Protein AF-A0A6J7C9V5-F1 (afdb_monomer_lite)

Structure (mmCIF, N/CA/C/O backbone):
data_AF-A0A6J7C9V5-F1
#
_entry.id   AF-A0A6J7C9V5-F1
#
loop_
_atom_site.group_PDB
_atom_site.id
_atom_site.type_symbol
_atom_site.label_atom_id
_atom_site.label_alt_id
_atom_site.label_comp_id
_atom_site.label_asym_id
_atom_site.label_entity_id
_atom_site.label_seq_id
_atom_site.pdbx_PDB_ins_code
_atom_site.Cartn_x
_atom_site.Cartn_y
_atom_site.Cartn_z
_atom_site.occupancy
_atom_site.B_iso_or_equiv
_atom_site.auth_seq_id
_atom_site.auth_comp_id
_atom_site.auth_asym_id
_atom_site.auth_atom_id
_atom_site.pdbx_PDB_model_num
ATOM 1 N N . MET A 1 1 ? -11.047 -28.357 -34.715 1.00 38.41 1 MET A N 1
ATOM 2 C CA . MET A 1 1 ? -9.940 -27.721 -33.973 1.00 38.41 1 MET A CA 1
ATOM 3 C C . MET A 1 1 ? -10.445 -26.381 -33.475 1.00 38.41 1 MET A C 1
ATOM 5 O O . MET A 1 1 ? -10.650 -25.487 -34.283 1.00 38.41 1 MET A O 1
ATOM 9 N N . ILE A 1 2 ? -10.768 -26.278 -32.188 1.00 45.88 2 ILE A N 1
ATOM 10 C CA . ILE A 1 2 ? -11.137 -24.998 -31.579 1.00 45.88 2 ILE A CA 1
ATOM 11 C C . ILE A 1 2 ? -9.817 -24.310 -31.252 1.00 45.88 2 ILE A C 1
ATOM 13 O O . ILE A 1 2 ? -9.078 -24.767 -30.386 1.00 45.88 2 ILE A O 1
ATOM 17 N N . ALA A 1 3 ? -9.485 -23.271 -32.013 1.00 47.81 3 ALA A N 1
ATOM 18 C CA . ALA A 1 3 ? -8.406 -22.371 -31.651 1.00 47.81 3 ALA A CA 1
ATOM 19 C C . ALA A 1 3 ? -8.832 -21.655 -30.365 1.00 47.81 3 ALA A C 1
ATOM 21 O O . ALA A 1 3 ? -9.741 -20.823 -30.398 1.00 47.81 3 ALA A O 1
ATOM 22 N N . LEU A 1 4 ? -8.203 -22.002 -29.239 1.00 52.16 4 LEU A N 1
ATOM 23 C CA . LEU A 1 4 ? -8.182 -21.126 -28.076 1.00 52.16 4 LEU A CA 1
ATOM 24 C C . LEU A 1 4 ? -7.553 -19.817 -28.546 1.00 52.16 4 LEU A C 1
ATOM 26 O O . LEU A 1 4 ? -6.349 -19.737 -28.783 1.00 52.16 4 LEU A O 1
ATOM 30 N N . ARG A 1 5 ? -8.389 -18.800 -28.751 1.00 58.66 5 ARG A N 1
ATOM 31 C CA . ARG A 1 5 ? -7.902 -17.427 -28.776 1.00 58.66 5 ARG A CA 1
ATOM 32 C C . ARG A 1 5 ? -7.282 -17.205 -27.396 1.00 58.66 5 ARG A C 1
ATOM 34 O O . ARG A 1 5 ? -7.982 -17.486 -26.423 1.00 58.66 5 ARG A O 1
ATOM 41 N N . PRO A 1 6 ? -6.022 -16.761 -27.272 1.00 52.72 6 PRO A N 1
ATOM 42 C CA . PRO A 1 6 ? -5.591 -16.232 -25.993 1.00 52.72 6 PRO A CA 1
ATOM 43 C C . PRO A 1 6 ? -6.568 -15.104 -25.666 1.00 52.72 6 PRO A C 1
ATOM 45 O O . PRO A 1 6 ? -6.776 -14.204 -26.488 1.00 52.72 6 PRO A O 1
ATOM 48 N N . GLU A 1 7 ? -7.234 -15.189 -24.516 1.00 50.81 7 GLU A N 1
ATOM 49 C CA . GLU A 1 7 ? -7.832 -13.998 -23.927 1.00 50.81 7 GLU A CA 1
ATOM 50 C C . GLU A 1 7 ? -6.745 -12.918 -23.945 1.00 50.81 7 GLU A C 1
ATOM 52 O O . GLU A 1 7 ? -5.571 -13.242 -23.717 1.00 50.81 7 GLU A O 1
ATOM 57 N N . PRO A 1 8 ? -7.072 -11.670 -24.321 1.00 45.16 8 PRO A N 1
ATOM 58 C CA . PRO A 1 8 ? -6.071 -10.618 -24.308 1.00 45.16 8 PRO A CA 1
ATOM 59 C C . PRO A 1 8 ? -5.490 -10.629 -22.900 1.00 45.16 8 PRO A C 1
ATOM 61 O O . PRO A 1 8 ? -6.257 -10.568 -21.943 1.00 45.16 8 PRO A O 1
ATOM 64 N N . ALA A 1 9 ? -4.176 -10.827 -22.780 1.00 45.81 9 ALA A N 1
ATOM 65 C CA . ALA A 1 9 ? -3.495 -10.883 -21.498 1.00 45.81 9 ALA A CA 1
ATOM 66 C C . ALA A 1 9 ? -4.067 -9.785 -20.591 1.00 45.81 9 ALA A C 1
ATOM 68 O O . ALA A 1 9 ? -3.947 -8.606 -20.931 1.00 45.81 9 ALA A O 1
ATOM 69 N N . VAL A 1 10 ? -4.760 -10.167 -19.508 1.00 44.50 10 VAL A N 1
ATOM 70 C CA . VAL A 1 10 ? -5.201 -9.244 -18.452 1.00 44.50 10 VAL A CA 1
ATOM 71 C C . VAL A 1 10 ? -4.002 -8.359 -18.166 1.00 44.50 10 VAL A C 1
ATOM 73 O O . VAL A 1 10 ? -2.966 -8.906 -17.807 1.00 44.50 10 VAL A O 1
ATOM 76 N N . ALA A 1 11 ? -4.101 -7.059 -18.449 1.00 44.38 11 ALA A N 1
ATOM 77 C CA . ALA A 1 11 ? -3.000 -6.097 -18.461 1.00 44.38 11 ALA A CA 1
ATOM 78 C C . ALA A 1 11 ? -1.879 -6.439 -17.451 1.00 44.38 11 ALA A C 1
ATOM 80 O O . ALA A 1 11 ? -1.979 -6.110 -16.280 1.00 44.38 11 ALA A O 1
ATOM 81 N N . THR A 1 12 ? -0.868 -7.180 -17.925 1.00 65.94 12 THR A N 1
ATOM 82 C CA . THR A 1 12 ? 0.431 -7.528 -17.310 1.00 65.94 12 THR A CA 1
ATOM 83 C C . THR A 1 12 ? 0.505 -7.697 -15.776 1.00 65.94 12 THR A C 1
ATOM 85 O O . THR A 1 12 ? 1.495 -7.293 -15.173 1.00 65.94 12 THR A O 1
ATOM 88 N N . GLY A 1 13 ? -0.489 -8.316 -15.128 1.00 87.88 13 GLY A N 1
ATOM 89 C CA . GLY A 1 13 ? -0.468 -8.586 -13.678 1.00 87.88 13 GLY A CA 1
ATOM 90 C C . GLY A 1 13 ? -1.055 -7.463 -12.803 1.00 87.88 13 GLY A C 1
ATOM 91 O O . GLY A 1 13 ? -1.688 -6.536 -13.312 1.00 87.88 13 GLY A O 1
ATOM 92 N N . PRO A 1 14 ? -0.889 -7.523 -11.469 1.00 96.88 14 PRO A N 1
ATOM 93 C CA . PRO A 1 14 ? -1.546 -6.590 -10.548 1.00 96.88 14 PRO A CA 1
ATOM 94 C C . PRO A 1 14 ? -1.148 -5.129 -10.780 1.00 96.88 14 PRO A C 1
ATOM 96 O O . PRO A 1 14 ? -1.985 -4.250 -10.608 1.00 96.88 14 PRO A O 1
ATOM 99 N N . ILE A 1 15 ? 0.080 -4.853 -11.232 1.00 97.06 15 ILE A N 1
ATOM 100 C CA . ILE A 1 15 ? 0.530 -3.484 -11.523 1.00 97.06 15 ILE A CA 1
ATOM 101 C C . ILE A 1 15 ? -0.308 -2.844 -12.636 1.00 97.06 15 ILE A C 1
ATOM 103 O O . ILE A 1 15 ? -0.819 -1.742 -12.450 1.00 97.06 15 ILE A O 1
ATOM 107 N N . GLY A 1 16 ? -0.526 -3.546 -13.753 1.00 96.19 16 GLY A N 1
ATOM 108 C CA . GLY A 1 16 ? -1.311 -3.010 -14.871 1.00 96.19 16 GLY A CA 1
ATOM 109 C C . GLY A 1 16 ? -2.775 -2.765 -14.496 1.00 96.19 16 GLY A C 1
ATOM 110 O O . GLY A 1 16 ? -3.362 -1.751 -14.882 1.00 96.19 16 GLY A O 1
ATOM 111 N N . VAL A 1 17 ? -3.355 -3.649 -13.676 1.00 97.31 17 VAL A N 1
ATOM 112 C CA . VAL A 1 17 ? -4.686 -3.434 -13.080 1.00 97.31 17 VAL A CA 1
ATOM 113 C C . VAL A 1 17 ? -4.674 -2.211 -12.155 1.00 97.31 17 VAL A C 1
ATOM 115 O O . VAL A 1 17 ? -5.584 -1.382 -12.215 1.00 97.31 17 VAL A O 1
ATOM 118 N N . GLY A 1 18 ? -3.631 -2.063 -11.340 1.00 98.00 18 GLY A N 1
ATOM 119 C CA . GLY A 1 18 ? -3.439 -0.947 -10.420 1.00 98.00 18 GLY A CA 1
ATOM 120 C C . GLY A 1 18 ? -3.362 0.405 -11.114 1.00 98.00 18 GLY A C 1
ATOM 121 O O . GLY A 1 18 ? -4.031 1.343 -10.683 1.00 98.00 18 GLY A O 1
ATOM 122 N N . THR A 1 19 ? -2.638 0.494 -12.232 1.00 97.44 19 THR A N 1
ATOM 123 C CA . THR A 1 19 ? -2.555 1.713 -13.051 1.00 97.44 19 THR A CA 1
ATOM 124 C C . THR A 1 19 ? -3.940 2.192 -13.489 1.00 97.44 19 THR A C 1
ATOM 126 O O . THR A 1 19 ? -4.236 3.384 -13.421 1.00 97.44 19 THR A O 1
ATOM 129 N N . GLY A 1 20 ? -4.820 1.271 -13.900 1.00 96.50 20 GLY A N 1
ATOM 130 C CA . GLY A 1 20 ? -6.189 1.604 -14.306 1.00 96.50 20 GLY A CA 1
ATOM 131 C C . GLY A 1 20 ? -7.073 2.090 -13.154 1.00 96.50 20 GLY A C 1
ATOM 132 O O . GLY A 1 20 ? -7.947 2.929 -13.360 1.00 96.50 20 GLY A O 1
ATOM 133 N N . LEU A 1 21 ? -6.838 1.594 -11.937 1.00 97.88 21 LEU A N 1
ATOM 134 C CA . LEU A 1 21 ? -7.583 1.982 -10.733 1.00 97.88 21 LEU A CA 1
ATOM 135 C C . LEU A 1 21 ? -7.074 3.290 -10.112 1.00 97.88 21 LEU A C 1
ATOM 137 O O . LEU A 1 21 ? -7.828 3.987 -9.428 1.00 97.88 21 LEU A O 1
ATOM 141 N N . TYR A 1 22 ? -5.816 3.653 -10.375 1.00 98.25 22 TYR A N 1
ATOM 142 C CA . TYR A 1 22 ? -5.141 4.785 -9.742 1.00 98.25 22 TYR A CA 1
ATOM 143 C C . TYR A 1 22 ? -5.809 6.145 -10.002 1.00 98.25 22 TYR A C 1
ATOM 145 O O . TYR A 1 22 ? -5.625 7.084 -9.226 1.00 98.25 22 TYR A O 1
ATOM 153 N N . SER A 1 23 ? -6.662 6.270 -11.025 1.00 96.56 23 SER A N 1
ATOM 154 C CA . SER A 1 23 ? -7.456 7.488 -11.246 1.00 96.56 23 SER A CA 1
ATOM 155 C C . SER A 1 23 ? -8.324 7.878 -10.042 1.00 96.56 23 SER A C 1
ATOM 157 O O . SER A 1 23 ? -8.636 9.054 -9.877 1.00 96.56 23 SER A O 1
ATOM 159 N N . GLY A 1 24 ? -8.707 6.916 -9.193 1.00 96.81 24 GLY A N 1
ATOM 160 C CA . GLY A 1 24 ? -9.414 7.189 -7.936 1.00 96.81 24 GLY A CA 1
ATOM 161 C C . GLY A 1 24 ? -8.533 7.791 -6.831 1.00 96.81 24 GLY A C 1
ATOM 162 O O . GLY A 1 24 ? -9.053 8.424 -5.916 1.00 96.81 24 GLY A O 1
ATOM 163 N N . CYS A 1 25 ? -7.209 7.638 -6.924 1.00 98.19 25 CYS A N 1
ATOM 164 C CA . CYS A 1 25 ? -6.236 8.087 -5.923 1.00 98.19 25 CYS A CA 1
ATOM 165 C C . CYS A 1 25 ? -5.509 9.380 -6.341 1.00 98.19 25 CYS A C 1
ATOM 167 O O . CYS A 1 25 ? -5.142 10.205 -5.495 1.00 98.19 25 CYS A O 1
ATOM 169 N N . SER A 1 26 ? -5.318 9.579 -7.648 1.00 97.88 26 SER A N 1
ATOM 170 C CA . SER A 1 26 ? -4.474 10.641 -8.213 1.00 97.88 26 SER A CA 1
ATOM 171 C C . SER A 1 26 ? -4.929 12.063 -7.870 1.00 97.88 26 SER A C 1
ATOM 173 O O . SER A 1 26 ? -4.095 12.959 -7.769 1.00 97.88 26 SER A O 1
ATOM 175 N N . GLY A 1 27 ? -6.222 12.288 -7.617 1.00 97.88 27 GLY A N 1
ATOM 176 C CA . GLY A 1 27 ? -6.736 13.605 -7.218 1.00 97.88 27 GLY A CA 1
ATOM 177 C C . GLY A 1 27 ? -6.149 14.129 -5.899 1.00 97.88 27 GLY A C 1
ATOM 178 O O . GLY A 1 27 ? -6.022 15.338 -5.719 1.00 97.88 27 GLY A O 1
ATOM 179 N N . CYS A 1 28 ? -5.750 13.231 -4.991 1.00 98.44 28 CYS A N 1
ATOM 180 C CA . CYS A 1 28 ? -5.133 13.589 -3.710 1.00 98.44 28 CYS A CA 1
ATOM 181 C C . CYS A 1 28 ? -3.617 13.377 -3.706 1.00 98.44 28 CYS A C 1
ATOM 183 O O . CYS A 1 28 ? -2.903 14.139 -3.048 1.00 98.44 28 CYS A O 1
ATOM 185 N N . HIS A 1 29 ? -3.146 12.340 -4.400 1.00 98.56 29 HIS A N 1
ATOM 186 C CA . HIS A 1 29 ? -1.752 11.896 -4.380 1.00 98.56 29 HIS A CA 1
ATOM 187 C C . HIS A 1 29 ? -0.933 12.339 -5.599 1.00 98.56 29 HIS A C 1
ATOM 189 O O . HIS A 1 29 ? 0.257 12.043 -5.663 1.00 98.56 29 HIS A O 1
ATOM 195 N N . GLY A 1 30 ? -1.535 13.071 -6.536 1.00 98.31 30 GLY A N 1
ATOM 196 C CA . GLY A 1 30 ? -0.886 13.488 -7.775 1.00 98.31 30 GLY A CA 1
ATOM 197 C C . GLY A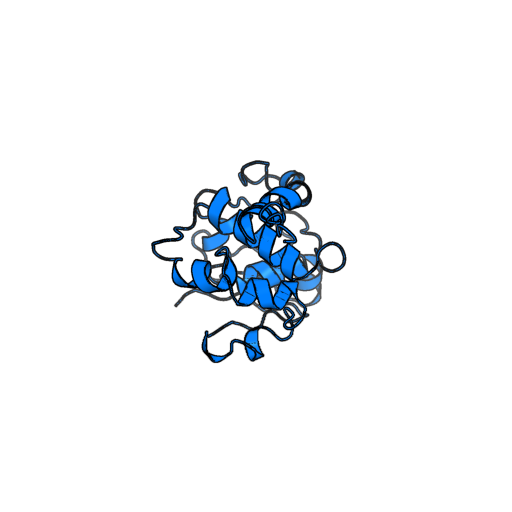 1 30 ? -0.893 12.386 -8.836 1.00 98.31 30 GLY A C 1
ATOM 198 O O . GLY A 1 30 ? -0.954 11.190 -8.529 1.00 98.31 30 GLY A O 1
ATOM 199 N N . ALA A 1 31 ? -0.852 12.783 -10.108 1.00 97.19 31 ALA A N 1
ATOM 200 C CA . ALA A 1 31 ? -0.918 11.842 -11.230 1.00 97.19 31 ALA A CA 1
ATOM 201 C C . ALA A 1 31 ? 0.344 10.974 -11.342 1.00 97.19 31 ALA A C 1
ATOM 203 O O . ALA A 1 31 ? 0.253 9.827 -11.768 1.00 97.19 31 ALA A O 1
ATOM 204 N N . ALA A 1 32 ? 1.493 11.504 -10.923 1.00 96.25 32 ALA A N 1
ATOM 205 C CA . ALA A 1 32 ? 2.774 10.809 -10.863 1.00 96.25 32 ALA A CA 1
ATOM 206 C C . ALA A 1 32 ? 3.167 10.446 -9.416 1.00 96.25 32 ALA A C 1
ATOM 208 O O . ALA A 1 32 ? 4.338 10.193 -9.130 1.00 96.25 32 ALA A O 1
ATOM 209 N N . GLY A 1 33 ? 2.210 10.451 -8.481 1.00 98.19 33 GLY A N 1
ATOM 210 C CA . GLY A 1 33 ? 2.479 10.171 -7.071 1.00 98.19 33 GLY A CA 1
ATOM 211 C C . GLY A 1 33 ? 3.295 11.264 -6.372 1.00 98.19 33 GLY A C 1
ATOM 212 O O . GLY A 1 33 ? 3.940 10.994 -5.361 1.00 98.19 33 GLY A O 1
ATOM 213 N N . GLU A 1 34 ? 3.313 12.489 -6.896 1.00 98.06 34 GLU A N 1
ATOM 214 C CA . GLU A 1 34 ? 4.040 13.640 -6.346 1.00 98.06 34 GLU A CA 1
ATOM 215 C C . GLU A 1 34 ? 3.431 14.219 -5.060 1.00 98.06 34 GLU A C 1
ATOM 217 O O . GLU A 1 34 ? 4.035 15.066 -4.400 1.00 98.06 34 GLU A O 1
ATOM 222 N N . GLY A 1 35 ? 2.261 13.723 -4.665 1.00 97.62 35 GLY A N 1
ATOM 223 C CA . GLY A 1 35 ? 1.514 14.175 -3.502 1.00 97.62 35 GLY A CA 1
ATOM 224 C C . GLY A 1 35 ? 0.696 15.436 -3.772 1.00 97.62 35 GLY A C 1
ATOM 225 O O . GLY A 1 35 ? 0.594 15.943 -4.884 1.00 97.62 35 GLY A O 1
ATOM 226 N N . GLY A 1 36 ? 0.072 15.944 -2.715 1.00 96.44 36 GLY A N 1
ATOM 227 C CA . GLY A 1 36 ? -0.769 17.133 -2.778 1.00 96.44 36 GLY A CA 1
ATOM 228 C C . GLY A 1 36 ? -1.542 17.272 -1.480 1.00 96.44 36 GLY A C 1
ATOM 229 O O . GLY A 1 36 ? -0.970 17.638 -0.446 1.00 96.44 36 GLY A O 1
ATOM 230 N N . VAL A 1 37 ? -2.827 16.912 -1.517 1.00 96.81 37 VAL A N 1
ATOM 231 C CA . VAL A 1 37 ? -3.635 16.725 -0.302 1.00 96.81 37 VAL A CA 1
ATOM 232 C C . VAL A 1 37 ? -3.091 15.543 0.496 1.00 96.81 37 VAL A C 1
ATOM 234 O O . VAL A 1 37 ? -2.814 15.698 1.683 1.00 96.81 37 VAL A O 1
ATOM 237 N N . GLY A 1 38 ? -2.877 14.406 -0.171 1.00 97.38 38 GLY A N 1
ATOM 238 C CA . GLY A 1 38 ? -2.248 13.211 0.385 1.00 97.38 38 GLY A CA 1
ATOM 239 C C . GLY A 1 38 ? -0.720 13.270 0.333 1.00 97.38 38 GLY A C 1
ATOM 240 O O . GLY A 1 38 ? -0.121 14.156 -0.287 1.00 97.38 38 GLY A O 1
ATOM 241 N N . TYR A 1 39 ? -0.074 12.332 1.027 1.00 97.62 39 TYR A N 1
ATOM 242 C CA . TYR A 1 39 ? 1.382 12.162 0.982 1.00 97.62 39 TYR A CA 1
ATOM 243 C C . TYR A 1 39 ? 1.858 11.710 -0.407 1.00 97.62 39 TYR A C 1
ATOM 245 O O . TYR A 1 39 ? 1.136 11.017 -1.117 1.00 97.62 39 TYR A O 1
ATOM 253 N N . ALA A 1 40 ? 3.080 12.092 -0.778 1.00 97.75 40 ALA A N 1
ATOM 254 C CA . ALA A 1 40 ? 3.715 11.626 -2.005 1.00 97.75 40 ALA A CA 1
ATOM 255 C C . ALA A 1 40 ? 4.083 10.137 -1.916 1.00 97.75 40 ALA A C 1
ATOM 257 O O . ALA A 1 40 ? 4.450 9.643 -0.842 1.00 97.75 40 ALA A O 1
ATOM 25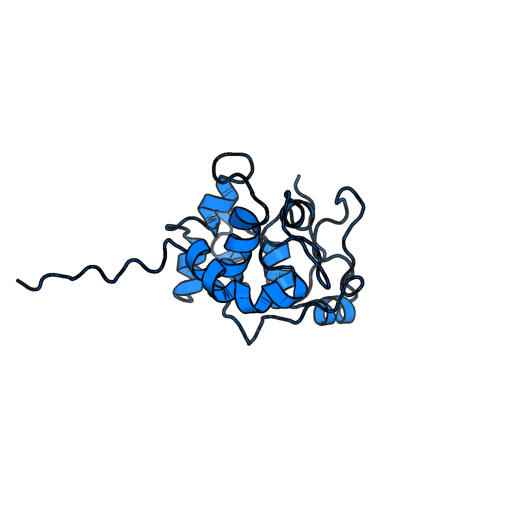8 N N . PHE A 1 41 ? 4.041 9.459 -3.060 1.00 98.31 41 PHE A N 1
ATOM 259 C CA . PHE A 1 41 ? 4.532 8.097 -3.243 1.00 98.31 41 PHE A CA 1
ATOM 260 C C . PHE A 1 41 ? 5.928 8.060 -3.851 1.00 98.31 41 PHE A C 1
ATOM 262 O O . PHE A 1 41 ? 6.734 7.217 -3.456 1.00 98.31 41 PHE A O 1
ATOM 269 N N . ASN A 1 42 ? 6.211 8.993 -4.762 1.00 97.50 42 ASN A N 1
ATOM 270 C CA . ASN A 1 42 ? 7.430 9.010 -5.558 1.00 97.50 42 ASN A CA 1
ATOM 271 C C . ASN A 1 42 ? 8.721 9.112 -4.731 1.00 97.50 42 ASN A C 1
ATOM 273 O O . ASN A 1 42 ? 8.708 9.417 -3.535 1.00 97.50 42 ASN A O 1
ATOM 277 N N . ASN A 1 43 ? 9.854 8.839 -5.384 1.00 96.06 43 ASN A N 1
ATOM 278 C CA . ASN A 1 43 ? 11.186 8.874 -4.767 1.00 96.06 43 ASN A CA 1
ATOM 279 C C . ASN A 1 43 ? 11.295 7.976 -3.517 1.00 96.06 43 ASN A C 1
ATOM 281 O O . ASN A 1 43 ? 11.896 8.363 -2.515 1.00 96.06 43 ASN A O 1
ATOM 285 N N . GLY A 1 44 ? 10.656 6.803 -3.544 1.00 96.50 44 GLY A N 1
ATOM 286 C CA . GLY A 1 44 ? 10.646 5.860 -2.426 1.00 96.50 44 GLY A CA 1
ATOM 287 C C . GLY A 1 44 ? 9.853 6.309 -1.191 1.00 96.50 44 GLY A C 1
ATOM 288 O O . GLY A 1 44 ? 9.920 5.649 -0.155 1.00 96.50 44 GLY A O 1
ATOM 289 N N . SER A 1 45 ? 9.089 7.405 -1.256 1.00 97.44 45 SER A N 1
ATOM 290 C CA . SER A 1 45 ? 8.374 7.937 -0.089 1.00 97.44 45 SER A CA 1
ATOM 291 C C . SER A 1 45 ? 7.385 6.929 0.503 1.00 97.44 45 SER A C 1
ATOM 293 O O . SER A 1 45 ? 7.344 6.776 1.726 1.00 97.44 45 SER A O 1
ATOM 295 N N . VAL A 1 46 ? 6.623 6.217 -0.340 1.00 97.88 46 VAL A N 1
ATOM 296 C CA . VAL A 1 46 ? 5.619 5.254 0.147 1.00 97.88 46 VAL A CA 1
ATOM 297 C C . VAL A 1 46 ? 6.253 4.030 0.796 1.00 97.88 46 VAL A C 1
ATOM 299 O O . VAL A 1 46 ? 5.776 3.598 1.838 1.00 97.88 46 VAL A O 1
ATOM 302 N N . VAL A 1 47 ? 7.356 3.516 0.244 1.00 97.56 47 VAL A N 1
ATOM 303 C CA . VAL A 1 47 ? 8.062 2.357 0.813 1.00 97.56 47 VAL A CA 1
ATOM 304 C C . VAL A 1 47 ? 8.825 2.730 2.082 1.00 97.56 47 VAL A C 1
ATOM 306 O O . VAL A 1 47 ? 8.927 1.919 2.992 1.00 97.56 47 VAL A O 1
ATOM 309 N N . ALA A 1 48 ? 9.274 3.984 2.210 1.00 97.38 48 ALA A N 1
ATOM 310 C CA . ALA A 1 48 ? 9.791 4.501 3.474 1.00 97.38 48 ALA A CA 1
ATOM 311 C C . ALA A 1 48 ? 8.686 4.640 4.536 1.00 97.38 48 ALA A C 1
ATOM 313 O O . ALA A 1 48 ? 8.946 4.472 5.722 1.00 97.38 48 ALA A O 1
ATOM 314 N N . THR A 1 49 ? 7.452 4.971 4.137 1.00 98.25 49 THR A N 1
ATOM 315 C CA . THR A 1 49 ? 6.308 5.014 5.062 1.00 98.25 49 THR A CA 1
ATOM 316 C C . THR A 1 49 ? 5.808 3.627 5.432 1.00 98.25 49 THR A C 1
ATOM 318 O O . THR A 1 49 ? 5.460 3.418 6.587 1.00 98.25 49 THR A O 1
ATOM 321 N N . PHE A 1 50 ? 5.769 2.695 4.488 1.00 98.38 50 PHE A N 1
ATOM 322 C CA . PHE A 1 50 ? 5.292 1.332 4.687 1.00 98.38 50 PHE A CA 1
ATOM 323 C C . PHE A 1 50 ? 6.365 0.348 4.211 1.00 98.38 50 PHE A C 1
ATOM 325 O O . PHE A 1 50 ? 6.304 -0.112 3.064 1.00 98.38 50 PHE A O 1
ATOM 332 N N . PRO A 1 51 ? 7.358 0.034 5.061 1.00 97.38 51 PRO A N 1
ATOM 333 C CA . PRO A 1 51 ? 8.397 -0.926 4.711 1.00 97.38 51 PRO A CA 1
ATOM 334 C C . PRO A 1 51 ? 7.810 -2.301 4.389 1.00 97.38 51 PRO A C 1
ATOM 336 O O . PRO A 1 51 ? 8.251 -2.931 3.437 1.00 97.38 51 PRO A O 1
ATOM 339 N N . HIS A 1 52 ? 6.754 -2.698 5.106 1.00 97.75 52 HIS A N 1
ATOM 340 C CA . HIS A 1 52 ? 5.969 -3.900 4.829 1.00 97.75 52 HIS A CA 1
ATOM 341 C C . HIS A 1 52 ? 4.704 -3.542 4.043 1.00 97.75 52 HIS A C 1
ATOM 343 O O . HIS A 1 52 ? 3.915 -2.690 4.472 1.00 97.75 52 HIS A O 1
ATOM 349 N N . ILE A 1 53 ? 4.500 -4.179 2.887 1.00 98.56 53 ILE A N 1
ATOM 350 C CA . ILE A 1 53 ? 3.339 -3.938 2.015 1.00 98.56 53 ILE A CA 1
ATOM 351 C C . ILE A 1 53 ? 2.002 -4.155 2.738 1.00 98.56 53 ILE A C 1
ATOM 353 O O . ILE A 1 53 ? 1.040 -3.432 2.482 1.00 98.56 53 ILE A O 1
ATOM 357 N N . GLU A 1 54 ? 1.937 -5.080 3.692 1.00 98.62 54 GLU A N 1
ATOM 358 C CA . GLU A 1 54 ? 0.740 -5.406 4.469 1.00 98.62 54 GLU A CA 1
ATOM 359 C C . GLU A 1 54 ? 0.182 -4.208 5.242 1.00 98.62 54 GLU A C 1
ATOM 361 O O . GLU A 1 54 ? -1.038 -4.029 5.313 1.00 98.62 54 GLU A O 1
ATOM 366 N N . ASP A 1 55 ? 1.054 -3.347 5.767 1.00 98.69 55 ASP A N 1
ATOM 367 C CA . ASP A 1 55 ? 0.635 -2.135 6.469 1.00 98.69 55 ASP A CA 1
ATOM 368 C C . ASP A 1 55 ? 0.030 -1.107 5.505 1.00 98.69 55 ASP A C 1
ATOM 370 O O . ASP A 1 55 ? -0.988 -0.484 5.823 1.00 98.69 55 ASP A O 1
ATOM 374 N N . GLN A 1 56 ? 0.583 -0.982 4.292 1.00 98.75 56 GLN A N 1
ATOM 375 C CA . GLN A 1 56 ? 0.001 -0.143 3.239 1.00 98.75 56 GLN A CA 1
ATOM 376 C C . GLN A 1 56 ? -1.362 -0.684 2.797 1.00 98.75 56 GLN A C 1
ATOM 378 O O . GLN A 1 56 ? -2.317 0.083 2.677 1.00 98.75 56 GLN A O 1
ATOM 383 N N . LEU A 1 57 ? -1.488 -2.002 2.607 1.00 98.88 57 LEU A N 1
ATOM 384 C CA . LEU A 1 57 ? -2.754 -2.649 2.245 1.00 98.88 57 LEU A CA 1
ATOM 385 C C . LEU A 1 57 ? -3.822 -2.415 3.320 1.00 98.88 57 LEU A C 1
ATOM 387 O O . LEU A 1 57 ? -4.962 -2.067 2.995 1.00 98.88 57 LEU A O 1
ATOM 391 N N . ARG A 1 58 ? -3.457 -2.533 4.603 1.00 98.81 58 ARG A N 1
ATOM 392 C CA . ARG A 1 58 ? -4.361 -2.248 5.728 1.00 98.81 58 ARG A CA 1
ATOM 393 C C . ARG A 1 58 ? -4.777 -0.779 5.752 1.00 98.81 58 ARG A C 1
ATOM 395 O O . ARG A 1 58 ? -5.962 -0.482 5.921 1.00 98.81 58 ARG A O 1
ATOM 402 N N . TRP A 1 59 ? -3.826 0.130 5.552 1.00 98.62 59 TRP A N 1
ATOM 403 C CA . TRP A 1 59 ? -4.079 1.566 5.483 1.00 98.62 59 TRP A CA 1
ATOM 404 C C . TRP A 1 59 ? -5.058 1.919 4.358 1.00 98.62 59 TRP A C 1
ATOM 406 O O . TRP A 1 59 ? -6.072 2.564 4.620 1.00 98.62 59 TRP A O 1
ATOM 416 N N . VAL A 1 60 ? -4.823 1.425 3.138 1.00 98.69 60 VAL A N 1
ATOM 417 C CA . VAL A 1 60 ? -5.699 1.661 1.977 1.00 98.69 60 VAL A CA 1
ATOM 418 C C . VAL A 1 60 ? -7.089 1.072 2.194 1.00 98.69 60 VAL A C 1
ATOM 420 O O . VAL A 1 60 ? -8.097 1.721 1.900 1.00 98.69 60 VAL A O 1
ATOM 423 N N . LYS A 1 61 ? -7.173 -0.128 2.771 1.00 98.62 61 LYS A N 1
ATOM 424 C CA . LYS A 1 61 ? -8.451 -0.761 3.102 1.00 98.62 61 LYS A CA 1
ATOM 425 C C . LYS A 1 61 ? -9.281 0.094 4.058 1.00 98.62 61 LYS A C 1
ATOM 427 O O . LYS A 1 61 ? -10.465 0.306 3.805 1.00 98.62 61 LYS A O 1
ATOM 432 N N . LEU A 1 62 ? -8.682 0.551 5.157 1.00 98.56 62 LEU A N 1
ATOM 433 C CA . LEU A 1 62 ? -9.418 1.094 6.305 1.00 98.56 62 LEU A CA 1
ATOM 434 C C . LEU A 1 62 ? -9.519 2.623 6.326 1.00 98.56 62 LEU A C 1
ATOM 436 O O . LEU A 1 62 ? -10.449 3.158 6.931 1.00 98.56 62 LEU A O 1
ATOM 440 N N . GLY A 1 63 ? -8.592 3.329 5.681 1.00 98.19 63 GLY A N 1
ATOM 441 C CA . GLY A 1 63 ? -8.537 4.787 5.682 1.00 98.19 63 GLY A CA 1
ATOM 442 C C . GLY A 1 63 ? -8.224 5.402 7.052 1.00 98.19 63 GLY A C 1
ATOM 443 O O . GLY A 1 63 ? -8.117 4.732 8.082 1.00 98.19 63 GLY A O 1
ATOM 444 N N . SER A 1 64 ? -8.089 6.726 7.087 1.00 98.06 64 SER A N 1
ATOM 445 C CA . SER A 1 64 ? -7.611 7.445 8.274 1.00 98.06 64 SER A CA 1
ATOM 446 C C . SER A 1 64 ? -8.599 7.462 9.437 1.00 98.06 64 SER A C 1
ATOM 448 O O . SER A 1 64 ? -8.179 7.478 10.593 1.00 98.06 64 SER A O 1
ATOM 450 N N . ASP A 1 65 ? -9.904 7.476 9.160 1.00 97.38 65 ASP A N 1
ATOM 451 C CA . ASP A 1 65 ? -10.914 7.595 10.217 1.00 97.38 65 ASP A CA 1
ATOM 452 C C . ASP A 1 65 ? -11.013 6.327 11.064 1.00 97.38 65 ASP A C 1
ATOM 454 O O . ASP A 1 65 ? -11.135 6.423 12.284 1.00 97.38 65 ASP A O 1
ATOM 458 N N . ALA A 1 66 ? -10.870 5.144 10.457 1.00 98.00 66 ALA A N 1
ATOM 459 C CA . ALA A 1 66 ? -10.811 3.891 11.204 1.00 98.00 66 ALA A CA 1
ATOM 460 C C . ALA A 1 66 ? -9.636 3.895 12.196 1.00 98.00 66 ALA A C 1
ATOM 462 O O . ALA A 1 66 ? -9.823 3.606 13.377 1.00 98.00 66 ALA A O 1
ATOM 463 N N . TYR A 1 67 ? -8.448 4.297 11.736 1.00 98.38 67 TYR A N 1
ATOM 464 C CA . TYR A 1 67 ? -7.245 4.415 12.564 1.00 98.38 67 TYR A CA 1
ATOM 465 C C . TYR A 1 67 ? -7.426 5.401 13.722 1.00 98.38 67 TYR A C 1
ATOM 467 O O . TYR A 1 67 ? -7.171 5.055 14.878 1.00 98.38 67 TYR A O 1
ATOM 475 N N . LYS A 1 68 ? -7.958 6.597 13.440 1.00 96.50 68 LYS A N 1
ATOM 476 C CA . LYS A 1 68 ? -8.259 7.602 14.469 1.00 96.50 68 LYS A CA 1
ATOM 477 C C . LYS A 1 68 ? -9.241 7.083 15.515 1.00 96.50 68 LYS A C 1
ATOM 479 O O . LYS A 1 68 ? -8.991 7.248 16.706 1.00 96.50 68 LYS A O 1
ATOM 484 N N . ASN A 1 69 ? -10.321 6.434 15.085 1.00 97.12 69 ASN A N 1
ATOM 485 C CA . ASN A 1 69 ? -11.345 5.899 15.984 1.00 97.12 69 ASN A CA 1
ATOM 486 C C . ASN A 1 69 ? -10.812 4.762 16.864 1.00 97.12 69 ASN A C 1
ATOM 488 O O . ASN A 1 69 ? -11.232 4.629 18.010 1.00 97.12 69 ASN A O 1
ATOM 492 N N . ALA A 1 70 ? -9.867 3.972 16.352 1.00 97.69 70 ALA A N 1
ATOM 493 C CA . ALA A 1 70 ? -9.186 2.924 17.110 1.00 97.69 70 ALA A CA 1
ATOM 494 C C . ALA A 1 70 ? -8.061 3.455 18.020 1.00 97.69 70 ALA A C 1
ATOM 496 O O . ALA A 1 70 ? -7.443 2.679 18.744 1.00 97.69 70 ALA A O 1
ATOM 497 N N . GLY A 1 71 ? -7.753 4.757 17.976 1.00 97.31 71 GLY A N 1
ATOM 498 C CA . GLY A 1 71 ? -6.628 5.341 18.708 1.00 97.31 71 GLY A CA 1
ATOM 499 C C . GLY A 1 71 ? -5.251 4.970 18.144 1.00 97.31 71 GLY A C 1
ATOM 500 O O . GLY A 1 71 ? -4.237 5.308 18.751 1.00 97.31 71 GLY A O 1
ATOM 501 N N . VAL A 1 72 ? -5.183 4.336 16.970 1.00 97.94 72 VAL A N 1
ATOM 502 C CA . VAL A 1 72 ? -3.930 3.951 16.311 1.00 97.94 72 VAL A CA 1
ATOM 503 C C . VAL A 1 72 ? -3.460 5.105 15.433 1.00 97.94 72 VAL A C 1
ATOM 505 O O . VAL A 1 72 ? -4.040 5.391 14.390 1.00 97.94 72 VAL A O 1
ATOM 508 N N . GLN A 1 73 ? -2.407 5.797 15.863 1.00 96.56 73 GLN A N 1
ATOM 509 C CA . GLN A 1 73 ? -1.962 7.031 15.208 1.00 96.56 73 GLN A CA 1
ATOM 510 C C . GLN A 1 73 ? -1.043 6.796 14.005 1.00 96.56 73 GLN A C 1
ATOM 512 O O . GLN A 1 73 ? -1.045 7.601 13.080 1.00 96.56 73 GLN A O 1
ATOM 517 N N . ILE A 1 74 ? -0.255 5.720 14.017 1.00 97.81 74 ILE A N 1
ATOM 518 C CA . ILE A 1 74 ? 0.789 5.463 13.021 1.00 97.81 74 ILE A CA 1
ATOM 519 C C . ILE A 1 74 ? 0.446 4.165 12.294 1.00 97.81 74 ILE A C 1
ATOM 521 O O . ILE A 1 74 ? 0.490 3.089 12.887 1.00 97.81 74 ILE A O 1
ATOM 525 N N . ALA A 1 75 ? 0.080 4.283 11.018 1.00 97.25 75 ALA A N 1
ATOM 526 C CA . ALA A 1 75 ? -0.302 3.143 10.186 1.00 97.25 75 ALA A CA 1
ATOM 527 C C . ALA A 1 75 ? 0.882 2.445 9.504 1.00 97.25 75 ALA A C 1
ATOM 529 O O . ALA A 1 75 ? 0.724 1.317 9.058 1.00 97.25 75 ALA A O 1
ATOM 530 N N . GLY A 1 76 ? 2.030 3.119 9.411 1.00 97.62 76 GLY A N 1
ATOM 531 C CA . GLY A 1 76 ? 3.262 2.606 8.809 1.00 97.62 76 GLY A CA 1
ATOM 532 C C . GLY A 1 76 ? 4.431 2.638 9.794 1.00 97.62 76 GLY A C 1
ATOM 533 O O .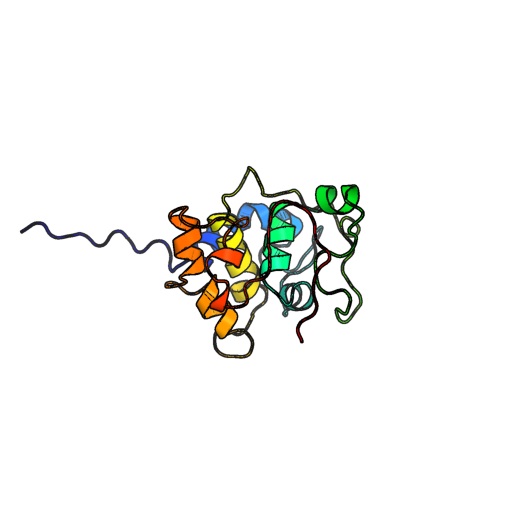 GLY A 1 76 ? 4.233 2.481 10.995 1.00 97.62 76 GLY A O 1
ATOM 534 N N . ASP A 1 77 ? 5.643 2.884 9.313 1.00 98.12 77 ASP A N 1
ATOM 535 C CA . ASP A 1 77 ? 6.847 2.812 10.135 1.00 98.12 77 ASP A CA 1
ATOM 536 C C . ASP A 1 77 ? 6.901 3.923 11.208 1.00 98.12 77 ASP A C 1
ATOM 538 O O . ASP A 1 77 ? 6.996 5.111 10.860 1.00 98.12 77 ASP A O 1
ATOM 542 N N . PRO A 1 78 ? 6.895 3.582 12.515 1.00 97.06 78 PRO A N 1
ATOM 543 C CA . PRO A 1 78 ? 7.102 4.556 13.587 1.00 97.06 78 PRO A CA 1
ATOM 544 C C . PRO A 1 78 ? 8.495 5.203 13.555 1.00 97.06 78 PRO A C 1
ATOM 546 O O . PRO A 1 78 ?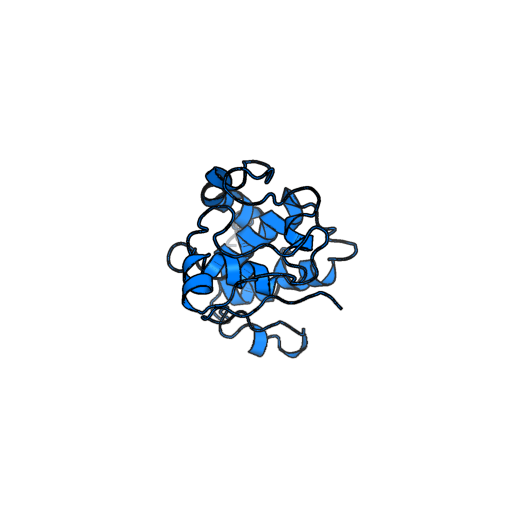 8.663 6.305 14.079 1.00 97.06 78 PRO A O 1
ATOM 549 N N . ASN A 1 79 ? 9.474 4.549 12.923 1.00 96.69 79 ASN A N 1
ATOM 550 C CA . ASN A 1 79 ? 10.873 4.967 12.844 1.00 96.69 79 ASN A CA 1
ATOM 551 C C . ASN A 1 79 ? 11.244 5.607 11.498 1.00 96.69 79 ASN A C 1
ATOM 553 O O . ASN A 1 79 ? 12.426 5.852 11.240 1.00 96.69 79 ASN A O 1
ATOM 557 N N . ARG A 1 80 ? 10.251 5.925 10.657 1.00 96.06 80 ARG A N 1
ATOM 558 C CA . ARG A 1 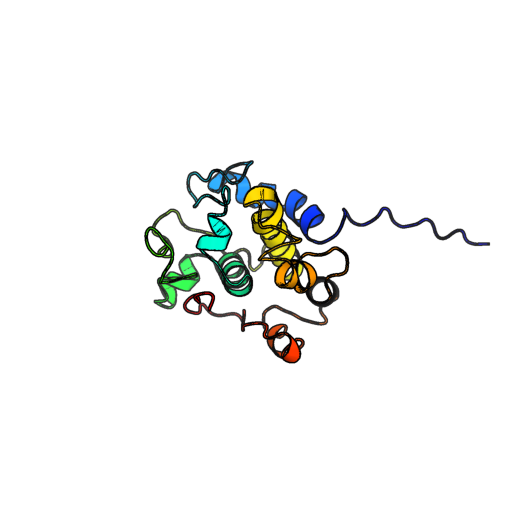80 ? 10.465 6.528 9.339 1.00 96.06 80 ARG A CA 1
ATOM 559 C C . ARG A 1 80 ? 11.384 7.750 9.430 1.00 96.06 80 ARG A C 1
ATOM 561 O O . ARG A 1 80 ? 11.137 8.679 10.204 1.00 96.06 80 ARG A O 1
ATOM 568 N N . ALA A 1 81 ? 12.400 7.809 8.568 1.00 93.19 81 ALA A N 1
ATOM 569 C CA . ALA A 1 81 ? 13.248 8.992 8.435 1.00 93.19 81 ALA A CA 1
ATOM 570 C C . ALA A 1 81 ? 12.409 10.243 8.099 1.00 93.19 81 ALA A C 1
ATOM 572 O O . ALA A 1 81 ? 11.573 10.235 7.195 1.00 93.19 81 ALA A O 1
ATOM 573 N N . GLY A 1 82 ? 12.620 11.332 8.843 1.00 92.81 82 GLY A N 1
ATOM 574 C CA . GLY A 1 82 ? 11.774 12.532 8.762 1.00 92.81 82 GLY A CA 1
ATOM 575 C C . GLY A 1 82 ? 10.490 12.465 9.601 1.00 92.81 82 GLY A C 1
ATOM 576 O O . GLY A 1 82 ? 9.698 13.403 9.561 1.00 92.81 82 GLY A O 1
ATOM 577 N N . GLY A 1 83 ? 10.314 11.401 10.386 1.00 95.88 83 GLY A N 1
ATOM 578 C CA . GLY A 1 83 ? 9.206 11.205 11.314 1.00 95.88 83 GLY A CA 1
ATOM 579 C C . GLY A 1 83 ? 8.076 10.343 10.738 1.00 95.88 83 GLY A C 1
ATOM 580 O O . GLY A 1 83 ? 7.871 10.312 9.517 1.00 95.88 83 GLY A O 1
ATOM 581 N N . PRO A 1 84 ? 7.321 9.649 11.609 1.00 96.81 84 PRO A N 1
ATOM 582 C CA . PRO A 1 84 ? 6.190 8.837 11.189 1.00 96.81 84 PRO A CA 1
ATOM 583 C C . PRO A 1 84 ? 5.051 9.699 10.647 1.00 96.81 84 PRO A C 1
ATOM 585 O O . PRO A 1 84 ? 4.794 10.812 11.112 1.00 96.81 84 PRO A O 1
ATOM 588 N N . HIS A 1 85 ? 4.315 9.157 9.680 1.00 97.00 85 HIS A N 1
ATOM 589 C CA . HIS A 1 85 ? 3.086 9.783 9.207 1.00 97.00 85 HIS A CA 1
ATOM 590 C C . HIS A 1 85 ? 1.939 9.473 10.173 1.00 97.00 85 HIS A C 1
ATOM 592 O O . HIS A 1 85 ? 1.645 8.310 10.451 1.00 97.00 85 HIS A O 1
ATOM 598 N N . ILE A 1 86 ? 1.285 10.527 10.667 1.00 97.00 86 ILE A N 1
ATOM 599 C CA . ILE A 1 86 ? 0.172 10.418 11.612 1.00 97.00 86 ILE A CA 1
ATOM 600 C C . ILE A 1 86 ? -1.160 10.414 10.854 1.00 97.00 86 ILE A C 1
ATOM 602 O O . ILE A 1 86 ? -1.422 11.289 10.019 1.00 97.00 86 ILE A O 1
ATOM 606 N N . ALA A 1 87 ? -2.017 9.442 11.159 1.00 96.81 87 ALA A N 1
ATOM 607 C CA . ALA A 1 87 ? -3.309 9.254 10.515 1.00 96.81 87 ALA A CA 1
ATOM 608 C C . ALA A 1 87 ? -4.188 10.515 10.613 1.00 96.81 87 ALA A C 1
ATOM 610 O O . ALA A 1 87 ? -4.493 11.014 11.695 1.00 96.81 87 ALA A O 1
ATOM 611 N N . GLY A 1 88 ? -4.621 11.026 9.457 1.00 94.44 88 GLY A N 1
ATOM 612 C CA . GLY A 1 88 ? -5.520 12.179 9.363 1.00 94.44 88 GLY A CA 1
ATOM 613 C C . GLY A 1 88 ? -4.864 13.553 9.546 1.00 94.44 88 GLY A C 1
ATOM 614 O O . GLY A 1 88 ? -5.578 14.553 9.519 1.00 94.44 88 GLY A O 1
ATOM 615 N N . VAL A 1 89 ? -3.537 13.634 9.723 1.00 95.50 89 VAL A N 1
ATOM 616 C CA . VAL A 1 89 ? -2.829 14.926 9.837 1.00 95.50 89 VAL A CA 1
ATOM 617 C C . VAL A 1 89 ? -2.631 15.593 8.475 1.00 95.50 89 VAL A C 1
ATOM 619 O O . VAL A 1 89 ? -2.753 16.812 8.362 1.00 95.50 89 VAL A O 1
ATOM 622 N N . LYS A 1 90 ? -2.371 14.814 7.420 1.00 94.62 90 LYS A N 1
ATOM 623 C CA . LYS A 1 90 ? -2.250 15.315 6.046 1.00 94.62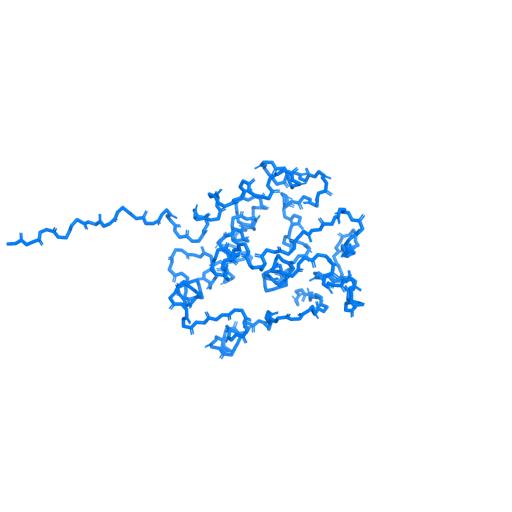 90 LYS A CA 1
ATOM 624 C C . LYS A 1 90 ? -3.380 14.759 5.181 1.00 94.62 90 LYS A C 1
ATOM 626 O O . LYS A 1 90 ? -3.227 13.748 4.501 1.00 94.62 90 LYS A O 1
ATOM 631 N N . GLY A 1 91 ? -4.519 15.444 5.249 1.00 94.56 91 GLY A N 1
ATOM 632 C CA . GLY A 1 91 ? -5.755 15.019 4.597 1.00 94.56 91 GLY A CA 1
ATOM 633 C C . GLY A 1 91 ? -6.424 13.832 5.297 1.00 94.56 91 GLY A C 1
ATOM 634 O O . GLY A 1 91 ? -5.837 13.167 6.150 1.00 94.56 91 GLY A O 1
ATOM 635 N N . VAL A 1 92 ? -7.680 13.582 4.930 1.00 96.12 92 VAL A N 1
ATOM 636 C CA . VAL A 1 92 ? -8.434 12.394 5.350 1.00 96.12 92 VAL A CA 1
ATOM 637 C C . VAL A 1 92 ? -8.348 11.388 4.212 1.00 96.12 92 VAL A C 1
ATOM 639 O O . VAL A 1 92 ? -8.819 11.670 3.111 1.00 96.12 92 VAL A O 1
ATOM 642 N N . MET A 1 93 ? -7.722 10.239 4.461 1.00 97.62 93 MET A N 1
ATOM 643 C CA . MET A 1 93 ? -7.682 9.159 3.482 1.00 97.62 93 MET A CA 1
ATOM 644 C C . MET A 1 93 ? -8.970 8.337 3.612 1.00 97.62 93 MET A C 1
ATOM 646 O O . MET A 1 93 ? -9.187 7.741 4.672 1.00 97.62 93 MET A O 1
ATOM 650 N N . PRO A 1 94 ? -9.833 8.291 2.584 1.00 97.62 94 PRO A N 1
ATOM 651 C CA . PRO A 1 94 ? -11.040 7.482 2.640 1.00 97.62 94 PRO A CA 1
ATOM 652 C C . PRO A 1 94 ? -10.701 5.989 2.608 1.00 97.62 94 PRO A C 1
ATOM 654 O O . PRO A 1 94 ? -9.790 5.564 1.894 1.00 97.62 94 PRO A O 1
ATOM 657 N N . ALA A 1 95 ? -11.477 5.198 3.347 1.00 98.19 95 ALA A N 1
ATOM 658 C CA . ALA A 1 95 ? -11.422 3.744 3.278 1.00 98.19 95 ALA A CA 1
ATOM 659 C C . ALA A 1 95 ? -11.766 3.267 1.860 1.00 98.19 95 ALA A C 1
ATOM 661 O O . ALA A 1 95 ? -12.769 3.704 1.291 1.00 98.19 95 ALA A O 1
ATOM 662 N N . GLN A 1 96 ? -10.961 2.362 1.304 1.00 98.31 96 GLN A N 1
ATOM 663 C CA . GLN A 1 96 ? -11.270 1.728 0.017 1.00 98.31 96 GLN A CA 1
ATOM 664 C C . GLN A 1 96 ? -12.063 0.429 0.168 1.00 98.31 96 GLN A C 1
ATOM 666 O O . GLN A 1 96 ? -12.594 -0.081 -0.821 1.00 98.31 96 GLN A O 1
ATOM 671 N N . ALA A 1 97 ? -12.206 -0.088 1.393 1.00 95.38 97 ALA A N 1
ATOM 672 C CA . ALA A 1 97 ? -13.131 -1.177 1.671 1.00 95.38 97 ALA A CA 1
ATOM 673 C C . ALA A 1 97 ? -14.555 -0.803 1.217 1.00 95.38 97 ALA A C 1
ATOM 675 O O . ALA A 1 97 ? -15.088 0.240 1.590 1.00 95.38 97 ALA A O 1
ATOM 676 N N . GLY A 1 98 ? -15.166 -1.665 0.401 1.00 92.44 98 GLY A N 1
ATOM 677 C CA . GLY A 1 98 ? -16.493 -1.447 -0.189 1.00 92.44 98 GLY A CA 1
ATOM 678 C C . GLY A 1 98 ? -16.476 -0.777 -1.567 1.00 92.44 98 GLY A C 1
ATOM 679 O O . GLY A 1 98 ? -17.419 -0.976 -2.329 1.00 92.44 98 GLY A O 1
ATOM 680 N N . SER A 1 99 ? -15.401 -0.065 -1.917 1.00 97.44 99 SER A N 1
ATOM 681 C CA . SER A 1 99 ? -15.179 0.486 -3.266 1.00 97.44 99 SER A CA 1
ATOM 682 C C . SER A 1 99 ? -14.311 -0.435 -4.123 1.00 97.44 99 SER A C 1
ATOM 684 O O . SER A 1 99 ? -14.557 -0.583 -5.318 1.00 97.44 99 SER A O 1
ATOM 686 N N . LEU A 1 100 ? -13.307 -1.063 -3.508 1.00 98.31 100 LEU A N 1
ATOM 687 C CA . LEU A 1 100 ? -12.371 -1.988 -4.141 1.00 98.31 100 LEU A CA 1
ATOM 688 C C . LEU A 1 100 ? -12.378 -3.335 -3.404 1.00 98.31 100 LEU A C 1
ATOM 690 O O . LEU A 1 100 ? -12.527 -3.394 -2.182 1.00 98.31 100 LEU A O 1
ATOM 694 N N . SER A 1 101 ? -12.199 -4.422 -4.155 1.00 98.31 101 SER A N 1
ATOM 695 C CA . SER A 1 101 ? -11.892 -5.748 -3.600 1.00 98.31 101 SER A CA 1
ATOM 696 C C . SER A 1 101 ? -10.464 -5.811 -3.047 1.00 98.31 101 SER A C 1
ATOM 698 O O . SER A 1 101 ? -9.615 -5.006 -3.427 1.00 98.31 101 SER A O 1
ATOM 700 N N . ASP A 1 102 ? -10.163 -6.808 -2.209 1.00 98.50 102 ASP A N 1
ATOM 701 C CA . ASP A 1 102 ? -8.807 -7.012 -1.674 1.00 98.50 102 ASP A CA 1
ATOM 702 C C . ASP A 1 102 ? -7.761 -7.160 -2.803 1.00 98.50 102 ASP A C 1
ATOM 704 O O . ASP A 1 102 ? -6.688 -6.564 -2.740 1.00 98.50 102 ASP A O 1
ATOM 708 N N . ALA A 1 103 ? -8.093 -7.867 -3.892 1.00 98.44 103 ALA A N 1
ATOM 709 C CA . ALA A 1 103 ? -7.220 -7.980 -5.063 1.00 98.44 103 ALA A CA 1
ATOM 710 C C . ALA A 1 103 ? -7.002 -6.629 -5.769 1.00 98.44 103 ALA A C 1
ATOM 712 O O . ALA A 1 103 ? -5.891 -6.319 -6.188 1.00 98.44 103 ALA A O 1
ATOM 713 N N . GLN A 1 104 ? -8.041 -5.797 -5.889 1.00 98.69 104 GLN A N 1
ATOM 714 C CA . GLN A 1 104 ? -7.925 -4.461 -6.487 1.00 98.69 104 GLN A CA 1
ATOM 715 C C . GLN A 1 104 ? -7.133 -3.492 -5.600 1.00 98.69 104 GLN A C 1
ATOM 717 O O . GLN A 1 104 ? -6.384 -2.668 -6.122 1.00 98.69 104 GLN A O 1
ATOM 722 N N . ILE A 1 105 ? -7.255 -3.612 -4.274 1.00 98.88 105 ILE A N 1
ATOM 723 C CA . ILE A 1 105 ? -6.416 -2.870 -3.326 1.00 98.88 105 ILE A CA 1
ATOM 724 C C . ILE A 1 105 ? -4.953 -3.300 -3.477 1.00 98.88 105 ILE A C 1
ATOM 726 O O . ILE A 1 105 ? -4.082 -2.439 -3.569 1.00 98.88 105 ILE A O 1
ATOM 730 N N . LEU A 1 106 ? -4.672 -4.606 -3.576 1.00 98.81 106 LEU A N 1
ATOM 731 C CA . LEU A 1 106 ? -3.310 -5.070 -3.847 1.00 98.81 106 LEU A CA 1
ATOM 732 C C . LEU A 1 106 ? -2.780 -4.523 -5.176 1.00 98.81 106 LEU A C 1
ATOM 734 O O . LEU A 1 106 ? -1.665 -4.016 -5.227 1.00 98.81 106 LEU A O 1
ATOM 738 N N . ALA A 1 107 ? -3.592 -4.565 -6.230 1.00 98.75 107 ALA A N 1
ATOM 739 C CA . ALA A 1 107 ? -3.221 -4.061 -7.545 1.00 98.75 107 ALA A CA 1
ATOM 740 C C . ALA A 1 107 ? -2.787 -2.585 -7.511 1.00 98.75 107 ALA A C 1
ATOM 742 O O . ALA A 1 107 ? -1.697 -2.255 -7.981 1.00 98.75 107 ALA A O 1
ATOM 743 N N . VAL A 1 108 ? -3.594 -1.694 -6.917 1.00 98.69 108 VAL A N 1
ATOM 744 C CA . VAL A 1 108 ? -3.235 -0.266 -6.833 1.00 98.69 108 VAL A CA 1
ATOM 745 C C . VAL A 1 108 ? -2.009 -0.035 -5.949 1.00 98.69 108 VAL A C 1
ATOM 747 O O . VAL A 1 108 ? -1.141 0.744 -6.328 1.00 98.69 108 VAL A O 1
ATOM 750 N N . VAL A 1 109 ? -1.858 -0.777 -4.846 1.00 98.88 109 VAL A N 1
ATOM 751 C CA . VAL A 1 109 ? -0.659 -0.699 -3.996 1.00 98.88 109 VAL A CA 1
ATOM 752 C C . VAL A 1 109 ? 0.596 -1.160 -4.742 1.00 98.88 109 VAL A C 1
ATOM 754 O O . VAL A 1 109 ? 1.645 -0.530 -4.613 1.00 98.88 109 VAL A O 1
ATOM 757 N N . CYS A 1 110 ? 0.508 -2.195 -5.579 1.00 98.75 110 CYS A N 1
ATOM 758 C CA . CYS A 1 110 ? 1.620 -2.606 -6.436 1.00 98.75 110 CYS A CA 1
ATOM 759 C C . CYS A 1 110 ? 2.025 -1.491 -7.415 1.00 98.75 110 CYS A C 1
ATOM 761 O O . CYS A 1 110 ? 3.213 -1.211 -7.560 1.00 98.75 110 CYS A O 1
ATOM 763 N N . HIS A 1 111 ? 1.062 -0.805 -8.038 1.00 98.56 111 HIS A N 1
ATOM 764 C CA . HIS A 1 111 ? 1.350 0.356 -8.888 1.00 98.56 111 HIS A CA 1
ATOM 765 C C . HIS A 1 111 ? 1.995 1.510 -8.093 1.00 98.56 111 HIS A C 1
ATOM 767 O O . HIS A 1 111 ? 3.012 2.065 -8.510 1.00 98.56 111 HIS A O 1
ATOM 773 N N . GLU A 1 112 ? 1.467 1.834 -6.909 1.00 98.62 112 GLU A N 1
ATOM 774 C CA . GLU A 1 112 ? 2.022 2.872 -6.029 1.00 98.62 112 GLU A CA 1
ATOM 775 C C . GLU A 1 112 ? 3.480 2.588 -5.637 1.00 98.62 112 GLU A C 1
ATOM 777 O O . GLU A 1 112 ? 4.317 3.491 -5.663 1.00 98.62 112 GLU A O 1
ATOM 782 N N . ARG A 1 113 ? 3.797 1.338 -5.283 1.00 98.50 113 ARG A N 1
ATOM 783 C CA . ARG A 1 113 ? 5.134 0.938 -4.818 1.00 98.50 113 ARG A CA 1
ATOM 784 C C . ARG A 1 113 ? 6.141 0.830 -5.957 1.00 98.50 113 ARG A C 1
ATOM 786 O O . ARG A 1 113 ? 7.253 1.340 -5.839 1.00 98.50 113 ARG A O 1
ATOM 793 N N . TYR A 1 114 ? 5.778 0.178 -7.053 1.00 98.25 114 TYR A N 1
ATOM 794 C CA . TYR A 1 114 ? 6.763 -0.205 -8.062 1.00 98.25 114 TYR A CA 1
ATOM 795 C C . TYR A 1 114 ? 6.833 0.760 -9.250 1.00 98.25 114 TYR A C 1
ATOM 797 O O . TYR A 1 114 ? 7.936 1.042 -9.712 1.00 98.25 114 TYR A O 1
ATOM 805 N N . ASP A 1 115 ? 5.713 1.347 -9.683 1.00 97.44 115 ASP A N 1
ATOM 806 C CA . ASP A 1 115 ? 5.734 2.328 -10.778 1.00 97.44 115 ASP A CA 1
ATOM 807 C C . ASP A 1 115 ? 5.955 3.753 -10.261 1.00 97.44 115 ASP A C 1
ATOM 809 O O . ASP A 1 115 ? 6.811 4.474 -10.771 1.00 97.44 115 ASP A O 1
ATOM 813 N N . LEU A 1 116 ? 5.188 4.177 -9.247 1.00 98.19 116 LEU A N 1
ATOM 814 C CA . LEU A 1 116 ? 5.232 5.566 -8.773 1.00 98.19 116 LEU A CA 1
ATOM 815 C C . LEU A 1 116 ? 6.402 5.812 -7.820 1.00 98.19 116 LEU A C 1
ATOM 817 O O . LEU A 1 116 ? 7.113 6.807 -7.963 1.00 98.19 116 LEU A O 1
ATOM 821 N N . ALA A 1 117 ? 6.614 4.924 -6.846 1.00 97.94 117 ALA A N 1
ATOM 822 C CA . ALA A 1 117 ? 7.698 5.075 -5.877 1.00 97.94 117 ALA A CA 1
ATOM 823 C C . ALA A 1 117 ? 9.063 4.607 -6.391 1.00 97.94 117 ALA A C 1
ATOM 825 O O . ALA A 1 117 ? 10.078 5.074 -5.869 1.00 97.94 117 ALA A O 1
ATOM 826 N N . GLY A 1 118 ? 9.089 3.745 -7.412 1.00 96.88 118 GLY A N 1
ATOM 827 C CA . GLY A 1 118 ? 10.314 3.213 -8.006 1.00 96.88 118 GLY A CA 1
ATOM 828 C C . GLY A 1 118 ? 11.009 2.160 -7.142 1.00 96.88 118 GLY A C 1
ATOM 829 O O . GLY A 1 118 ? 12.238 2.103 -7.133 1.00 96.88 118 GLY A O 1
ATOM 830 N N . ALA A 1 119 ? 10.251 1.361 -6.381 1.00 97.25 119 ALA A N 1
ATOM 831 C CA . ALA A 1 119 ? 10.809 0.221 -5.659 1.00 97.25 119 ALA A CA 1
ATOM 832 C C . ALA A 1 119 ? 11.483 -0.763 -6.634 1.00 97.25 119 ALA A C 1
ATOM 834 O O . ALA A 1 119 ? 10.922 -1.118 -7.671 1.00 97.25 119 ALA A O 1
ATOM 835 N N . ASP A 1 120 ? 12.699 -1.201 -6.305 1.00 95.12 120 ASP A N 1
ATOM 836 C CA . ASP A 1 120 ? 13.492 -2.059 -7.185 1.00 95.12 120 ASP A CA 1
ATOM 837 C C . ASP A 1 120 ? 12.994 -3.514 -7.157 1.00 95.12 120 ASP A C 1
ATOM 839 O O . ASP A 1 120 ? 13.273 -4.262 -6.215 1.00 95.12 120 ASP A O 1
ATOM 843 N N . MET A 1 121 ? 12.290 -3.909 -8.224 1.00 95.06 121 MET A N 1
ATOM 844 C CA . MET A 1 121 ? 11.732 -5.254 -8.435 1.00 95.06 121 MET A CA 1
ATOM 845 C C . MET A 1 121 ? 12.793 -6.365 -8.505 1.00 95.06 121 MET A C 1
ATOM 847 O O . MET A 1 121 ? 12.448 -7.538 -8.377 1.00 95.06 121 MET A O 1
ATOM 851 N N . ALA A 1 122 ? 14.061 -6.027 -8.751 1.00 94.94 122 ALA A N 1
ATOM 852 C CA . ALA A 1 122 ? 15.166 -6.985 -8.849 1.00 94.94 122 ALA A CA 1
ATOM 853 C C . ALA A 1 122 ? 16.204 -6.823 -7.724 1.00 94.94 122 ALA A C 1
ATOM 855 O O . ALA A 1 122 ? 17.167 -7.589 -7.662 1.00 94.94 122 ALA A O 1
ATOM 856 N N . GLY A 1 123 ? 16.012 -5.839 -6.846 1.00 95.12 123 GLY A N 1
ATOM 857 C CA . GLY A 1 123 ? 16.918 -5.515 -5.753 1.00 95.12 123 GLY A CA 1
ATOM 858 C C . GLY A 1 123 ? 16.276 -5.750 -4.396 1.00 95.12 123 GLY A C 1
ATOM 859 O O . GLY A 1 123 ? 15.788 -6.838 -4.097 1.00 95.12 123 GLY A O 1
ATOM 860 N N . ALA A 1 124 ? 16.281 -4.711 -3.560 1.00 93.00 124 ALA A N 1
ATOM 861 C CA . ALA A 1 124 ? 15.855 -4.798 -2.163 1.00 93.00 124 ALA A CA 1
ATOM 862 C C . ALA A 1 124 ? 14.398 -5.260 -1.972 1.00 93.00 124 ALA A C 1
ATOM 864 O O . ALA A 1 124 ? 14.072 -5.780 -0.911 1.00 93.00 124 ALA A O 1
ATOM 865 N N . PHE A 1 125 ? 13.539 -5.099 -2.985 1.00 96.12 125 PHE A N 1
ATOM 866 C CA . PHE A 1 125 ? 12.127 -5.485 -2.932 1.00 96.12 125 PHE A CA 1
ATOM 867 C C . PHE A 1 125 ? 11.804 -6.714 -3.792 1.00 96.12 125 PHE A C 1
ATOM 869 O O . PHE A 1 125 ? 10.633 -7.003 -4.013 1.00 96.12 125 PHE A O 1
ATOM 876 N N . ALA A 1 126 ? 12.800 -7.463 -4.276 1.00 97.25 126 ALA A N 1
ATOM 877 C CA . ALA A 1 126 ? 12.564 -8.578 -5.196 1.00 97.25 126 ALA A CA 1
ATOM 878 C C . ALA A 1 126 ? 11.667 -9.684 -4.611 1.00 97.25 126 ALA A C 1
ATOM 880 O O . ALA A 1 126 ? 10.791 -10.197 -5.308 1.00 97.25 126 ALA A O 1
ATOM 881 N N . GLU A 1 127 ? 11.848 -10.040 -3.335 1.00 97.00 127 GLU A N 1
ATOM 882 C CA . GLU A 1 127 ? 11.026 -11.066 -2.677 1.00 97.00 127 GLU A CA 1
ATOM 883 C C . GLU A 1 127 ? 9.581 -10.596 -2.471 1.00 97.00 127 GLU A C 1
ATOM 885 O O . GLU A 1 127 ? 8.643 -11.336 -2.774 1.00 97.00 127 GLU A O 1
ATOM 890 N N . GLU A 1 128 ? 9.392 -9.349 -2.025 1.00 97.75 128 GLU A N 1
ATOM 891 C CA . GLU A 1 128 ? 8.063 -8.741 -1.904 1.00 97.75 128 GLU A CA 1
ATOM 892 C C . GLU A 1 128 ? 7.380 -8.668 -3.277 1.00 97.75 128 GLU A C 1
ATOM 894 O O . GLU A 1 128 ? 6.233 -9.093 -3.424 1.00 97.75 128 GLU A O 1
ATOM 899 N N . TYR A 1 129 ? 8.096 -8.197 -4.301 1.00 98.38 129 TYR A N 1
ATOM 900 C CA . TYR A 1 129 ? 7.589 -8.101 -5.662 1.00 98.38 129 TYR A CA 1
ATOM 901 C C . TYR A 1 129 ? 7.141 -9.467 -6.179 1.00 98.38 129 TYR A C 1
ATOM 903 O O . TYR A 1 129 ? 6.002 -9.602 -6.621 1.00 98.38 129 TYR A O 1
ATOM 911 N N . ALA A 1 130 ? 7.991 -10.490 -6.076 1.00 98.12 130 ALA A N 1
ATOM 912 C CA . ALA A 1 130 ? 7.671 -11.842 -6.527 1.00 98.12 130 ALA A CA 1
ATOM 913 C C . ALA A 1 130 ? 6.445 -12.424 -5.804 1.00 98.12 130 ALA A C 1
ATOM 915 O O . ALA A 1 130 ? 5.598 -13.062 -6.431 1.00 98.12 130 ALA A O 1
ATOM 916 N N . LEU A 1 131 ? 6.327 -12.189 -4.495 1.00 98.38 131 LEU A N 1
ATOM 917 C CA . LEU A 1 131 ? 5.235 -12.730 -3.689 1.00 98.38 131 LEU A CA 1
ATOM 918 C C . LEU A 1 131 ? 3.897 -12.026 -3.943 1.00 98.38 131 LEU A C 1
ATOM 920 O O . LEU A 1 131 ? 2.862 -12.695 -3.955 1.00 98.38 131 LEU A O 1
ATOM 924 N N . TRP A 1 132 ? 3.916 -10.702 -4.122 1.00 98.50 132 TRP A N 1
ATOM 925 C CA . TRP A 1 132 ? 2.717 -9.860 -4.118 1.00 98.50 132 TRP A CA 1
ATOM 926 C C . TRP A 1 132 ? 2.357 -9.278 -5.484 1.00 98.50 132 TRP A C 1
ATOM 928 O O . TRP A 1 132 ? 1.182 -9.298 -5.851 1.00 98.50 132 TRP A O 1
ATOM 938 N N . CYS A 1 133 ? 3.335 -8.794 -6.250 1.00 98.19 133 CYS A N 1
ATOM 939 C CA . CYS A 1 133 ? 3.110 -7.872 -7.368 1.00 98.19 133 CYS A CA 1
ATOM 940 C C . CYS A 1 133 ? 3.571 -8.376 -8.745 1.00 98.19 133 CYS A C 1
ATOM 942 O O . CYS A 1 133 ? 3.247 -7.756 -9.760 1.00 98.19 133 CYS A O 1
ATOM 944 N N . ALA A 1 134 ? 4.290 -9.494 -8.808 1.00 97.31 134 ALA A N 1
ATOM 945 C CA . ALA A 1 134 ? 4.673 -10.116 -10.066 1.00 97.31 134 ALA A CA 1
ATOM 946 C C . ALA A 1 134 ? 3.439 -10.638 -10.833 1.00 97.31 134 ALA A C 1
ATOM 948 O O . ALA A 1 134 ? 2.416 -10.959 -10.220 1.00 97.31 134 ALA A O 1
ATOM 949 N N . PRO A 1 135 ? 3.506 -10.763 -12.172 1.00 95.81 135 PRO A N 1
ATOM 950 C CA . PRO A 1 135 ? 2.401 -11.307 -12.966 1.00 95.81 135 PRO A CA 1
ATOM 951 C C . PRO A 1 135 ? 1.944 -12.711 -12.543 1.00 95.81 135 PRO A C 1
ATOM 953 O O . PRO A 1 135 ? 0.776 -13.048 -12.719 1.00 95.81 135 PRO A O 1
ATOM 956 N N . ASP A 1 136 ? 2.847 -13.513 -11.981 1.00 95.50 136 ASP A N 1
ATOM 957 C CA . ASP A 1 136 ? 2.628 -14.862 -11.454 1.00 95.50 136 ASP A CA 1
ATOM 958 C C . ASP A 1 136 ? 2.548 -14.912 -9.914 1.00 95.50 136 ASP A C 1
ATOM 960 O O . ASP A 1 136 ? 2.636 -15.988 -9.318 1.00 95.50 136 ASP A O 1
ATOM 964 N N . SER A 1 137 ? 2.332 -13.760 -9.267 1.00 98.06 137 SER A N 1
ATOM 965 C CA . SER A 1 137 ? 2.142 -13.631 -7.819 1.00 98.06 137 SER A CA 1
ATOM 966 C C . SER A 1 137 ? 1.066 -14.587 -7.298 1.00 98.06 137 SER A C 1
ATOM 968 O O . SER A 1 137 ? -0.124 -14.487 -7.627 1.00 98.06 137 SER A O 1
ATOM 970 N N . VAL A 1 138 ? 1.484 -15.498 -6.419 1.00 97.81 138 VAL A N 1
ATOM 971 C CA . VAL A 1 138 ? 0.590 -16.475 -5.782 1.00 97.81 138 VAL A CA 1
ATOM 972 C C . VAL A 1 138 ? -0.394 -15.811 -4.824 1.00 97.81 138 VAL A C 1
ATOM 974 O O . VAL A 1 138 ? -1.522 -16.287 -4.681 1.00 97.81 138 VAL A O 1
ATOM 977 N N . VAL A 1 139 ? 0.000 -14.703 -4.187 1.00 98.44 139 VAL A N 1
ATOM 978 C CA . VAL A 1 139 ? -0.891 -13.963 -3.291 1.00 98.44 139 VAL A CA 1
ATOM 979 C C . VAL A 1 139 ? -1.954 -13.231 -4.095 1.00 98.44 139 VAL A C 1
ATOM 981 O O . VAL A 1 139 ? -3.134 -13.328 -3.763 1.00 98.44 139 VAL A O 1
ATOM 984 N N . TYR A 1 140 ? -1.571 -12.558 -5.182 1.00 98.50 140 TYR A N 1
ATOM 985 C CA . TYR A 1 140 ? -2.536 -11.869 -6.034 1.00 98.50 140 TYR A CA 1
ATOM 986 C C . TYR A 1 140 ? -3.539 -12.845 -6.646 1.00 98.50 140 TYR A C 1
ATOM 988 O O . TYR A 1 140 ? -4.741 -12.593 -6.573 1.00 98.50 140 TYR A O 1
ATOM 996 N N . ALA A 1 141 ? -3.074 -13.989 -7.159 1.00 97.94 141 ALA A N 1
ATOM 997 C CA . ALA A 1 141 ? -3.951 -15.039 -7.672 1.00 97.94 141 ALA A CA 1
ATOM 998 C C . ALA A 1 141 ? -4.959 -15.516 -6.611 1.00 97.94 141 ALA A C 1
ATOM 1000 O O . ALA A 1 141 ? -6.152 -15.598 -6.897 1.00 97.94 141 ALA A O 1
ATOM 1001 N N . ALA A 1 142 ? -4.503 -15.746 -5.374 1.00 98.31 142 ALA A N 1
ATOM 1002 C CA . ALA A 1 142 ? -5.368 -16.186 -4.281 1.00 98.31 142 ALA A CA 1
ATOM 1003 C C . ALA A 1 142 ? -6.383 -15.120 -3.825 1.00 98.31 142 ALA A C 1
ATOM 1005 O O . ALA A 1 142 ? -7.479 -15.463 -3.384 1.00 98.31 142 ALA A O 1
ATOM 1006 N N . LEU A 1 143 ? -6.042 -13.830 -3.900 1.00 98.25 143 LEU A N 1
ATOM 1007 C CA . LEU A 1 143 ? -7.007 -12.754 -3.641 1.00 98.25 143 LEU A CA 1
ATOM 1008 C C . LEU A 1 143 ? -8.010 -12.616 -4.793 1.00 98.25 143 LEU A C 1
ATOM 1010 O O . LEU A 1 143 ? -9.179 -12.314 -4.557 1.00 98.25 143 LEU A O 1
ATOM 1014 N N . LEU A 1 144 ? -7.563 -12.825 -6.033 1.00 96.56 144 LEU A N 1
ATOM 1015 C CA . LEU A 1 144 ? -8.382 -12.681 -7.233 1.00 96.56 144 LEU A CA 1
ATOM 1016 C C . LEU A 1 144 ? -9.430 -13.794 -7.359 1.00 96.56 144 LEU A C 1
ATOM 1018 O O . LEU A 1 144 ? -10.572 -13.516 -7.721 1.00 96.56 144 LEU A O 1
ATOM 1022 N N . ASP A 1 145 ? -9.065 -15.037 -7.039 1.00 96.88 145 ASP A N 1
ATOM 1023 C CA . ASP A 1 145 ? -9.983 -16.185 -7.052 1.00 96.88 145 ASP A CA 1
ATOM 1024 C C . ASP A 1 145 ? -10.800 -16.337 -5.751 1.00 96.88 145 ASP A C 1
ATOM 1026 O O . ASP A 1 145 ? -11.668 -17.209 -5.655 1.00 96.88 145 ASP A O 1
ATOM 1030 N N . GLY A 1 146 ? -10.544 -15.480 -4.754 1.00 97.12 146 GLY A N 1
ATOM 1031 C CA . GLY A 1 146 ? -11.227 -15.471 -3.459 1.00 97.12 146 GLY A CA 1
ATOM 1032 C C . GLY A 1 146 ? -10.818 -16.605 -2.516 1.00 97.12 146 GLY A C 1
ATOM 1033 O O . GLY A 1 146 ? -11.417 -16.773 -1.452 1.00 97.12 146 GLY A O 1
ATOM 1034 N N . SER A 1 147 ? -9.797 -17.389 -2.863 1.00 97.75 147 SER A N 1
ATOM 1035 C CA . SER A 1 147 ? -9.258 -18.445 -2.006 1.00 97.75 147 SER A CA 1
ATOM 1036 C C . SER A 1 147 ? -8.410 -17.902 -0.845 1.00 97.75 147 SER A C 1
ATOM 1038 O O . SER A 1 147 ? -8.005 -18.672 0.035 1.00 97.75 147 SER A O 1
ATOM 1040 N N . ALA A 1 148 ? -8.125 -16.599 -0.841 1.00 97.94 148 ALA A N 1
ATOM 1041 C CA . ALA A 1 148 ? -7.645 -15.808 0.282 1.00 97.94 148 ALA A CA 1
ATOM 1042 C C . ALA A 1 148 ? -8.349 -14.443 0.321 1.00 97.94 148 ALA A C 1
ATOM 1044 O O . ALA A 1 148 ? -8.866 -13.948 -0.674 1.00 97.94 148 ALA A O 1
ATOM 1045 N N . THR A 1 149 ? -8.318 -13.817 1.491 1.00 98.19 149 THR A N 1
ATOM 1046 C CA . THR A 1 149 ? -8.713 -12.420 1.715 1.00 98.19 149 THR A CA 1
ATOM 1047 C C . THR A 1 149 ? -7.645 -11.763 2.575 1.00 98.19 149 THR A C 1
ATOM 1049 O O . THR A 1 149 ? -6.828 -12.456 3.183 1.00 98.19 149 THR A O 1
ATOM 1052 N N . PHE A 1 150 ? -7.685 -10.450 2.751 1.00 98.00 150 PHE A N 1
ATOM 1053 C CA . PHE A 1 150 ? -6.830 -9.771 3.727 1.00 98.00 150 PHE A CA 1
ATOM 1054 C C . PHE A 1 150 ? -7.017 -10.276 5.168 1.00 98.00 150 PHE A C 1
ATOM 1056 O O . PHE A 1 150 ? -6.114 -10.114 5.983 1.00 98.00 150 PHE A O 1
ATOM 1063 N N . ALA A 1 151 ? -8.141 -10.924 5.491 1.00 97.12 151 ALA A N 1
ATOM 1064 C CA . ALA A 1 151 ? -8.345 -11.555 6.795 1.00 97.12 151 ALA A CA 1
ATOM 1065 C C . ALA A 1 151 ? -7.687 -12.941 6.930 1.00 97.12 151 ALA A C 1
ATOM 1067 O O . ALA A 1 151 ? -7.559 -13.439 8.043 1.00 97.12 151 ALA A O 1
ATOM 1068 N N . THR A 1 152 ? -7.308 -13.591 5.825 1.00 97.81 152 THR A N 1
ATOM 1069 C CA . THR A 1 152 ? -6.832 -14.988 5.829 1.00 97.81 152 THR A CA 1
ATOM 1070 C C . THR A 1 152 ? -5.489 -15.194 5.134 1.00 97.81 152 THR A C 1
ATOM 1072 O O . THR A 1 152 ? -4.894 -16.263 5.269 1.00 97.81 152 THR A O 1
ATOM 1075 N N . VAL A 1 153 ? -4.990 -14.195 4.400 1.00 98.00 153 VAL A N 1
ATOM 1076 C CA . VAL A 1 153 ? -3.768 -14.285 3.588 1.00 98.00 153 VAL A CA 1
ATOM 1077 C C . VAL A 1 153 ? -2.532 -14.615 4.426 1.00 98.00 153 VAL A C 1
ATOM 1079 O O . VAL A 1 153 ? -1.758 -15.485 4.039 1.00 98.00 153 VAL A O 1
ATOM 1082 N N . ASN A 1 154 ? -2.406 -14.033 5.619 1.00 97.44 154 ASN A N 1
ATOM 1083 C CA . ASN A 1 154 ? -1.323 -14.329 6.560 1.00 97.44 154 ASN A CA 1
ATOM 1084 C C . ASN A 1 154 ? -1.330 -15.787 7.033 1.00 97.44 154 ASN A C 1
ATOM 1086 O O . ASN A 1 154 ? -0.281 -16.387 7.225 1.00 97.44 154 ASN A O 1
ATOM 1090 N N . THR A 1 155 ? -2.515 -16.379 7.190 1.00 97.44 155 THR A N 1
ATOM 1091 C CA . THR A 1 155 ? -2.646 -17.789 7.578 1.00 97.44 155 THR A CA 1
ATOM 1092 C C . THR A 1 155 ? -2.363 -18.707 6.392 1.00 97.44 155 THR A C 1
ATOM 1094 O O . THR A 1 155 ? -1.700 -19.731 6.543 1.00 97.44 155 THR A O 1
ATOM 1097 N N . LYS A 1 156 ? -2.845 -18.344 5.198 1.00 97.50 156 LYS A N 1
ATOM 1098 C CA . LYS A 1 156 ? -2.651 -19.138 3.980 1.00 97.50 156 LYS A CA 1
ATOM 1099 C C . LYS A 1 156 ? -1.186 -19.195 3.544 1.00 97.50 156 LYS A C 1
ATOM 1101 O O . LYS A 1 156 ? -0.740 -20.242 3.089 1.00 97.50 156 LYS A O 1
ATOM 1106 N N . PHE A 1 157 ? -0.468 -18.086 3.691 1.00 97.38 157 PHE A N 1
ATOM 1107 C CA . PHE A 1 157 ? 0.938 -17.935 3.316 1.00 97.38 157 PHE A CA 1
ATOM 1108 C C . PHE A 1 157 ? 1.830 -17.755 4.553 1.00 97.38 157 PHE A C 1
ATOM 1110 O O . PHE A 1 157 ? 2.787 -16.983 4.537 1.00 97.38 157 PHE A O 1
ATOM 1117 N N . ALA A 1 158 ? 1.513 -18.457 5.647 1.00 95.38 158 ALA A N 1
ATOM 1118 C CA . ALA A 1 158 ? 2.246 -18.343 6.909 1.00 95.38 158 ALA A CA 1
ATOM 1119 C C . ALA A 1 158 ? 3.737 -18.704 6.766 1.00 95.38 158 ALA A C 1
ATOM 1121 O O . ALA A 1 158 ? 4.585 -18.119 7.434 1.00 95.38 158 ALA A O 1
ATOM 1122 N N . ASP A 1 159 ? 4.075 -19.623 5.855 1.00 96.00 159 ASP A N 1
ATOM 1123 C CA . ASP A 1 159 ? 5.456 -20.005 5.533 1.00 96.00 159 ASP A CA 1
ATOM 1124 C C . ASP A 1 159 ? 6.248 -18.898 4.816 1.00 96.00 159 ASP A C 1
ATOM 1126 O O . ASP A 1 159 ? 7.471 -18.988 4.714 1.00 96.00 159 ASP A O 1
ATOM 1130 N N . LYS A 1 160 ? 5.563 -17.861 4.321 1.00 95.81 160 LYS A N 1
ATOM 1131 C CA . LYS A 1 160 ? 6.149 -16.698 3.643 1.00 95.81 160 LYS A CA 1
ATOM 1132 C C . LYS A 1 160 ? 6.305 -15.480 4.553 1.00 95.81 160 LYS A C 1
ATOM 1134 O O . LYS A 1 160 ? 6.729 -14.437 4.077 1.00 95.81 160 LYS A O 1
ATOM 1139 N N . GLY A 1 161 ? 5.960 -15.598 5.838 1.00 94.12 161 GLY A N 1
ATOM 1140 C CA . GLY A 1 161 ? 6.105 -14.502 6.800 1.00 94.12 161 GLY A CA 1
ATOM 1141 C C . GLY A 1 161 ? 5.140 -13.333 6.581 1.00 94.12 161 GLY A C 1
ATOM 1142 O O . GLY A 1 161 ? 5.409 -12.243 7.073 1.00 94.12 161 GLY A O 1
ATOM 1143 N N . VAL A 1 162 ? 4.028 -13.554 5.869 1.00 96.62 162 VAL A N 1
ATOM 1144 C CA . VAL A 1 162 ? 3.018 -12.518 5.608 1.00 96.62 162 VAL A CA 1
ATOM 1145 C C . VAL A 1 162 ? 2.432 -12.002 6.921 1.00 96.62 162 VAL A C 1
ATOM 1147 O O . VAL A 1 162 ? 1.906 -12.778 7.728 1.00 96.62 162 VAL A O 1
ATOM 1150 N N . LEU A 1 163 ? 2.485 -10.685 7.119 1.00 96.31 163 LEU A N 1
ATOM 1151 C CA . LEU A 1 163 ? 1.920 -10.041 8.304 1.00 96.31 163 LEU A CA 1
ATOM 1152 C C . LEU A 1 163 ? 0.383 -10.018 8.244 1.00 96.31 163 LEU A C 1
ATOM 1154 O O . LEU A 1 163 ? -0.241 -10.044 7.182 1.00 96.31 163 LEU A O 1
ATOM 1158 N N . GLU A 1 164 ? -0.269 -9.973 9.406 1.00 96.38 164 GLU A N 1
ATOM 1159 C CA . GLU A 1 164 ? -1.730 -9.886 9.466 1.00 96.38 164 GLU A CA 1
ATOM 1160 C C . GLU A 1 164 ? -2.220 -8.548 8.900 1.00 96.38 164 GLU A C 1
ATOM 1162 O O . GLU A 1 164 ? -1.996 -7.519 9.518 1.00 96.38 164 GLU A O 1
ATOM 1167 N N . ILE A 1 165 ? -2.953 -8.532 7.783 1.00 97.25 165 ILE A N 1
ATOM 1168 C CA . ILE A 1 165 ? -3.617 -7.307 7.293 1.00 97.25 165 ILE A CA 1
ATOM 1169 C C . ILE A 1 165 ? -4.928 -7.090 8.059 1.00 97.25 165 ILE A C 1
ATOM 1171 O O . ILE A 1 165 ? -5.134 -6.036 8.661 1.00 97.25 165 ILE A O 1
ATOM 1175 N N . GLY A 1 166 ? -5.801 -8.101 8.071 1.00 92.00 166 GLY A N 1
ATOM 1176 C CA . GLY A 1 166 ? -6.994 -8.147 8.912 1.00 92.00 166 GLY A CA 1
ATOM 1177 C C . GLY A 1 166 ? -8.119 -7.186 8.503 1.00 92.00 166 GLY A C 1
ATOM 1178 O O . GLY A 1 166 ? -8.309 -6.831 7.330 1.00 92.00 166 GLY A O 1
ATOM 1179 N N . ALA A 1 167 ? -8.935 -6.822 9.495 1.00 91.56 167 ALA A N 1
ATOM 1180 C CA . ALA A 1 167 ? -10.113 -5.958 9.342 1.00 91.56 167 ALA A CA 1
ATOM 1181 C C . ALA A 1 167 ? -10.155 -4.788 10.341 1.00 91.56 167 ALA A C 1
ATOM 1183 O O . ALA A 1 167 ? -11.096 -3.998 10.316 1.00 91.56 167 ALA A O 1
ATOM 1184 N N . VAL A 1 168 ? -9.150 -4.670 11.211 1.00 96.00 168 VAL A N 1
ATOM 1185 C CA . VAL A 1 168 ? -9.052 -3.620 12.232 1.00 96.00 168 VAL A CA 1
ATOM 1186 C C . VAL A 1 168 ? -7.721 -2.883 12.096 1.00 96.00 168 VAL A C 1
ATOM 1188 O O . VAL A 1 168 ? -6.757 -3.490 11.637 1.00 96.00 168 VAL A O 1
ATOM 1191 N N . PRO A 1 169 ? -7.634 -1.598 12.478 1.00 97.75 169 PRO A N 1
ATOM 1192 C CA . PRO A 1 169 ? -6.365 -0.879 12.482 1.00 97.75 169 PRO A CA 1
ATOM 1193 C C . PRO A 1 169 ? -5.344 -1.537 13.414 1.00 97.75 169 PRO A C 1
ATOM 1195 O O . PRO A 1 169 ? -5.660 -1.835 14.564 1.00 97.75 169 PRO A O 1
ATOM 1198 N N . LEU A 1 170 ? -4.111 -1.695 12.933 1.00 97.56 170 LEU A N 1
ATOM 1199 C CA . LEU A 1 170 ? -2.954 -2.102 13.733 1.00 97.56 170 LEU A CA 1
ATOM 1200 C C . LEU A 1 170 ? -1.854 -1.052 13.583 1.00 97.56 170 LEU A C 1
ATOM 1202 O O . LEU A 1 170 ? -1.769 -0.393 12.542 1.00 97.56 170 LEU A O 1
ATOM 1206 N N . ALA A 1 171 ? -1.036 -0.895 14.625 1.00 97.06 171 ALA A N 1
ATOM 1207 C CA . ALA A 1 171 ? 0.151 -0.052 14.554 1.00 97.06 171 ALA A CA 1
ATOM 1208 C C . ALA A 1 171 ? 1.082 -0.576 13.457 1.00 97.06 171 ALA A C 1
ATOM 1210 O O . ALA A 1 171 ? 1.276 -1.787 13.345 1.00 97.06 171 ALA A O 1
ATOM 1211 N N . GLY A 1 172 ? 1.619 0.335 12.649 1.00 95.75 172 GLY A N 1
ATOM 1212 C CA . GLY A 1 172 ? 2.527 -0.052 11.582 1.00 95.75 172 GLY A CA 1
ATOM 1213 C C . GLY A 1 172 ? 3.888 -0.505 12.104 1.00 95.75 172 GLY A C 1
ATOM 1214 O O . GLY A 1 172 ? 4.242 -0.327 13.276 1.00 95.75 172 GLY A O 1
ATOM 1215 N N . THR A 1 173 ? 4.634 -1.139 11.213 1.00 96.56 173 THR A N 1
ATOM 1216 C CA . THR A 1 173 ? 5.813 -1.934 11.537 1.00 96.56 173 THR A CA 1
ATOM 1217 C C . THR A 1 173 ? 7.060 -1.403 10.829 1.00 96.56 173 THR A C 1
ATOM 1219 O O . THR A 1 173 ? 6.998 -0.820 9.746 1.00 96.56 173 THR A O 1
ATOM 1222 N N . THR A 1 174 ? 8.216 -1.575 11.471 1.00 95.06 174 THR A N 1
ATOM 1223 C CA . THR A 1 174 ? 9.533 -1.219 10.918 1.00 95.06 174 THR A CA 1
ATOM 1224 C C . THR A 1 174 ? 10.128 -2.438 10.203 1.00 95.06 174 THR A C 1
ATOM 1226 O O . THR A 1 174 ? 9.944 -3.571 10.658 1.00 95.06 174 THR A O 1
ATOM 1229 N N . ALA A 1 175 ? 10.841 -2.237 9.091 1.00 82.88 175 ALA A N 1
ATOM 1230 C CA . ALA A 1 175 ? 11.668 -3.299 8.507 1.00 82.88 175 ALA A CA 1
ATOM 1231 C C . ALA A 1 175 ? 12.891 -3.573 9.401 1.00 82.88 175 ALA A C 1
ATOM 1233 O O . ALA A 1 175 ? 13.487 -2.636 9.930 1.00 82.88 175 ALA A O 1
ATOM 1234 N N . GLY A 1 176 ? 13.201 -4.855 9.615 1.00 65.12 176 GLY A N 1
ATOM 1235 C CA . GLY A 1 176 ? 14.309 -5.309 10.467 1.00 65.12 176 GLY A CA 1
ATOM 1236 C C . GLY A 1 176 ? 15.688 -5.117 9.853 1.00 65.12 176 GLY A C 1
ATOM 1237 O O . GLY A 1 176 ? 15.777 -5.004 8.611 1.00 65.12 176 GLY A O 1
#

Organism: NCBI:txid449393

Secondary structure (DSSP, 8-state):
----PPPP--TTSHHHHHHHHGGGTHHHH-TTS--SSSPP-TTTHHHHH-SSHHHHHHHHHHHHHHHHHTT--BSS-TT-TT-PPBTTTSSPPPP-BTTB-HHHHHHHHHIIIIIIS---TTTTTHHHIIIIISTT-HHHHHHHTTS--TTTHHHHTGGGT-----SS--------

InterPro domains:
  IPR009056 Cytochrome c-like domain [PF00034] (19-109)
  IPR009056 Cytochrome c-like domain [PS51007] (13-116)
  IPR036909 Cytochrome c-like domain superfamily [G3DSA:1.10.760.10] (5-117)
  IPR036909 Cytochrome c-like domain superfamily [SSF46626] (7-123)

pLDDT: mean 93.64, std 12.49, range [38.41, 98.88]

Foldseek 3Di:
DDPPDPDPPPQQFLQRLLLVVCVVVCVAQNNLQCGDLHHRLAQPPVCLQAVDLLLVLLCQQAWLVLCVVVVQFASAACPRVVGGHGRCPRHTRDHCHVVDFSLNSLSNSLNSHCVRHPPDCPPPCVLVCCQRTHRPHPLSVCSVVVVDGLQCSCVVVVVSVRDRSHDHGDHHDDDD

Radius of gyration: 15.97 Å; chains: 1; bounding box: 33×45×53 Å

Sequence (176 aa):
MIALRPEPAVATGPIGVGTGLYSGCSGCHGAAGEGGVGYAFNNGSVVATFPHIEDQLRWVKLGSDAYKNAGVQIAGDPNRAGGPHIAGVKGVMPAQAGSLSDAQILAVVCHERYDLAGADMAGAFAEEYALWCAPDSVVYAALLDGSATFATVNTKFADKGVLEIGAVPLAGTTAG